Protein AF-A0A832UDK5-F1 (afdb_monomer_lite)

pLDDT: mean 77.1, std 16.09, range [42.5, 94.62]

Structure (mmCIF, N/CA/C/O backbone):
data_AF-A0A832UDK5-F1
#
_entry.id   AF-A0A832UDK5-F1
#
loop_
_atom_site.group_PDB
_atom_site.id
_atom_site.type_symbol
_atom_site.label_atom_id
_atom_site.label_alt_id
_atom_site.label_comp_id
_atom_site.label_asym_id
_atom_site.label_entity_id
_atom_site.label_seq_id
_atom_site.pdbx_PDB_ins_code
_atom_site.Cartn_x
_atom_site.Cartn_y
_atom_site.Cartn_z
_atom_site.occupancy
_atom_site.B_iso_or_equiv
_atom_site.auth_seq_id
_atom_site.auth_comp_id
_atom_site.auth_asym_id
_atom_site.auth_atom_id
_atom_site.pdbx_PDB_model_num
ATOM 1 N N . MET A 1 1 ? 53.838 52.364 39.376 1.00 48.44 1 MET A N 1
ATOM 2 C CA . MET A 1 1 ? 53.907 51.151 38.537 1.00 48.44 1 MET A CA 1
ATOM 3 C C . MET A 1 1 ? 52.928 50.140 39.101 1.00 48.44 1 MET A C 1
ATOM 5 O O . MET A 1 1 ? 53.249 49.627 40.157 1.00 48.44 1 MET A O 1
ATOM 9 N N . ILE A 1 2 ? 51.746 49.960 38.494 1.00 45.25 2 ILE A N 1
ATOM 10 C CA . ILE A 1 2 ? 51.257 48.707 37.874 1.00 45.25 2 ILE A CA 1
ATOM 11 C C . ILE A 1 2 ? 50.218 49.144 36.821 1.00 45.25 2 ILE A C 1
ATOM 13 O O . ILE A 1 2 ? 49.352 49.964 37.116 1.00 45.25 2 ILE A O 1
ATOM 17 N N . GLN A 1 3 ? 50.404 48.688 35.582 1.00 42.50 3 GLN A N 1
ATOM 18 C CA . GLN A 1 3 ? 49.531 48.889 34.423 1.00 42.50 3 GLN A CA 1
ATOM 19 C C . GLN A 1 3 ? 48.382 47.881 34.476 1.00 42.50 3 GLN A C 1
ATOM 21 O O . GLN A 1 3 ? 48.653 46.706 34.691 1.00 42.50 3 GLN A O 1
ATOM 26 N N . ASN A 1 4 ? 47.151 48.298 34.179 1.00 44.78 4 ASN A N 1
ATOM 27 C CA . ASN A 1 4 ? 46.076 47.380 33.797 1.00 44.78 4 ASN A CA 1
ATOM 28 C C . ASN A 1 4 ? 45.279 47.993 32.636 1.00 44.78 4 ASN A C 1
ATOM 30 O O . ASN A 1 4 ? 44.168 48.492 32.801 1.00 44.78 4 ASN A O 1
ATOM 34 N N . GLU A 1 5 ? 45.885 47.957 31.451 1.00 47.53 5 GLU A N 1
ATOM 35 C CA . GLU A 1 5 ? 45.167 47.975 30.179 1.00 47.53 5 GLU A CA 1
ATOM 36 C C . GLU A 1 5 ? 44.564 46.586 29.939 1.00 47.53 5 GLU A C 1
ATOM 38 O O . GLU A 1 5 ? 45.274 45.586 30.033 1.00 47.53 5 GLU A O 1
ATOM 43 N N . ASN A 1 6 ? 43.261 46.521 29.661 1.00 45.75 6 ASN A N 1
ATOM 44 C CA . ASN A 1 6 ? 42.655 45.580 28.709 1.00 45.75 6 ASN A CA 1
ATOM 45 C C . ASN A 1 6 ? 41.141 45.808 28.676 1.00 45.75 6 ASN A C 1
ATOM 47 O O . ASN A 1 6 ? 40.363 45.136 29.352 1.00 45.75 6 ASN A O 1
ATOM 51 N N . GLN A 1 7 ? 40.726 46.789 27.880 1.00 45.91 7 GLN A N 1
ATOM 52 C CA . GLN A 1 7 ? 39.333 46.976 27.501 1.00 45.91 7 GLN A CA 1
ATOM 53 C C . GLN A 1 7 ? 39.167 46.371 26.102 1.00 45.91 7 GLN A C 1
ATOM 55 O O . GLN A 1 7 ? 39.361 47.038 25.092 1.00 45.91 7 GLN A O 1
ATOM 60 N N . HIS A 1 8 ? 38.889 45.065 26.045 1.00 54.94 8 HIS A N 1
ATOM 61 C CA . HIS A 1 8 ? 38.463 44.411 24.809 1.00 54.94 8 HIS A CA 1
ATOM 62 C C . HIS A 1 8 ? 37.042 44.891 24.464 1.00 54.94 8 HIS A C 1
ATOM 64 O O . HIS A 1 8 ? 36.161 44.786 25.323 1.00 54.94 8 HIS A O 1
ATOM 70 N N . PRO A 1 9 ? 36.773 45.398 23.247 1.00 51.75 9 PRO A N 1
ATOM 71 C CA . PRO A 1 9 ? 35.404 45.660 22.832 1.00 51.75 9 PRO A CA 1
ATOM 72 C C . PRO A 1 9 ? 34.678 44.318 22.695 1.00 51.75 9 PRO A C 1
ATOM 74 O O . PRO A 1 9 ? 35.183 43.384 22.070 1.00 51.75 9 PRO A O 1
ATOM 77 N N . GLY A 1 10 ? 33.512 44.214 23.334 1.00 45.56 10 GLY A N 1
ATOM 78 C CA . GLY A 1 10 ? 32.689 43.011 23.327 1.00 45.56 10 GLY A CA 1
ATOM 79 C C . GLY A 1 10 ? 32.387 42.563 21.901 1.00 45.56 10 GLY A C 1
ATOM 80 O O . GLY A 1 10 ? 31.716 43.266 21.147 1.00 45.56 10 GLY A O 1
ATOM 81 N N . LEU A 1 11 ? 32.877 41.377 21.544 1.00 56.88 11 LEU A N 1
ATOM 82 C CA . LEU A 1 11 ? 32.375 40.626 20.404 1.00 56.88 11 LEU A CA 1
ATOM 83 C C . LEU A 1 11 ? 30.912 40.300 20.714 1.00 56.88 11 LEU A C 1
ATOM 85 O O . LEU A 1 11 ? 30.632 39.471 21.581 1.00 56.88 11 LEU A O 1
ATOM 89 N N . GLN A 1 12 ? 29.981 40.994 20.057 1.00 60.34 12 GLN A N 1
ATOM 90 C CA . GLN A 1 12 ? 28.584 40.576 20.063 1.00 60.34 12 GLN A CA 1
ATOM 91 C C . GLN A 1 12 ? 28.531 39.138 19.528 1.00 60.34 12 GLN A C 1
ATOM 93 O O . GLN A 1 12 ? 29.111 38.881 18.469 1.00 60.34 12 GLN A O 1
ATOM 98 N N . PRO A 1 13 ? 27.901 38.187 20.237 1.00 55.28 13 PRO A N 1
ATOM 99 C CA . PRO A 1 13 ? 27.679 36.860 19.691 1.00 55.28 13 PRO A CA 1
ATOM 100 C C . PRO A 1 13 ? 26.865 37.018 18.410 1.00 55.28 13 PRO A C 1
ATOM 102 O O . PRO A 1 13 ? 25.778 37.592 18.445 1.00 55.28 13 PRO A O 1
ATOM 105 N N . SER A 1 14 ? 27.399 36.549 17.284 1.00 64.81 14 SER A N 1
ATOM 106 C CA . SER A 1 14 ? 26.638 36.407 16.047 1.00 64.81 14 SER A CA 1
ATOM 107 C C . SER A 1 14 ? 25.340 35.675 16.378 1.00 64.81 14 SER A C 1
ATOM 109 O O . SER A 1 14 ? 25.394 34.550 16.882 1.00 64.81 14 SER A O 1
ATOM 111 N N . GLU A 1 15 ? 24.193 36.321 16.153 1.00 64.00 15 GLU A N 1
ATOM 112 C CA . GLU A 1 15 ? 22.888 35.665 16.227 1.00 64.00 15 GLU A CA 1
ATOM 113 C C . GLU A 1 15 ? 22.985 34.316 15.500 1.00 64.00 15 GLU A C 1
ATOM 115 O O . GLU A 1 15 ? 23.528 34.269 14.387 1.00 64.00 15 GLU A O 1
ATOM 120 N N . PRO A 1 16 ? 22.537 33.203 16.112 1.00 63.25 16 PRO A N 1
ATOM 121 C CA . PRO A 1 16 ? 22.482 31.935 15.411 1.00 63.25 16 PRO A CA 1
ATOM 122 C C . PRO A 1 16 ? 21.677 32.161 14.134 1.00 63.25 16 PRO A C 1
ATOM 124 O O . PRO A 1 16 ? 20.515 32.555 14.214 1.00 63.25 16 PRO A O 1
ATOM 127 N N . LEU A 1 17 ? 22.310 31.956 12.974 1.00 66.69 17 LEU A N 1
ATOM 128 C CA . LEU A 1 17 ? 21.635 31.903 11.681 1.00 66.69 17 LEU A CA 1
ATOM 129 C C . LEU A 1 17 ? 20.425 30.988 11.854 1.00 66.69 17 LEU A C 1
ATOM 131 O O . LEU A 1 17 ? 20.582 29.779 12.028 1.00 66.69 17 LEU A O 1
ATOM 135 N N . HIS A 1 18 ? 19.235 31.584 11.903 1.00 65.12 18 HIS A N 1
ATOM 136 C CA . HIS A 1 18 ? 17.995 30.841 12.024 1.00 65.12 18 HIS A CA 1
ATOM 137 C C . HIS A 1 18 ? 17.965 29.878 10.832 1.00 65.12 18 HIS A C 1
ATOM 139 O O . HIS A 1 18 ? 18.057 30.356 9.697 1.00 65.12 18 HIS A O 1
ATOM 145 N N . PRO A 1 19 ? 17.922 28.548 11.041 1.00 70.94 19 PRO A N 1
ATOM 146 C CA . PRO A 1 19 ? 17.841 27.634 9.918 1.00 70.94 19 PRO A CA 1
ATOM 147 C C . PRO A 1 19 ? 16.589 28.002 9.122 1.00 70.94 19 PRO A C 1
ATOM 149 O O . PRO A 1 19 ? 15.521 28.249 9.697 1.00 70.94 19 PRO A O 1
ATOM 152 N N . GLU A 1 20 ? 16.753 28.131 7.80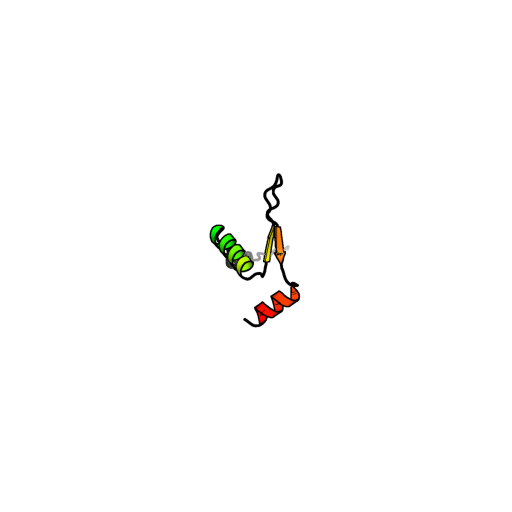7 1.00 77.06 20 GLU A N 1
ATOM 153 C CA . GLU A 1 20 ? 15.640 28.299 6.880 1.00 77.06 20 GLU A CA 1
ATOM 154 C C . GLU A 1 20 ? 14.598 27.210 7.195 1.00 77.06 20 GLU A C 1
ATOM 156 O O . GLU A 1 20 ? 14.984 26.053 7.395 1.00 77.06 20 GLU A O 1
ATOM 161 N N . PRO A 1 21 ? 13.307 27.553 7.351 1.00 76.19 21 PRO A N 1
ATOM 162 C CA . PRO A 1 21 ? 12.303 26.561 7.700 1.00 76.19 21 PRO A CA 1
ATOM 163 C C . PRO A 1 21 ? 12.257 25.492 6.607 1.00 76.19 21 PRO A C 1
ATOM 165 O O . PRO A 1 21 ? 11.963 25.801 5.451 1.00 76.19 21 PRO A O 1
ATOM 168 N N . GLU A 1 22 ? 12.553 24.240 6.974 1.00 80.25 22 GLU A N 1
ATOM 169 C CA . GLU A 1 22 ? 12.448 23.122 6.039 1.00 80.25 22 GLU A CA 1
ATOM 170 C C . GLU A 1 22 ? 11.035 23.073 5.442 1.00 80.25 22 GLU A C 1
ATOM 172 O O . GLU A 1 22 ? 10.047 23.312 6.154 1.00 80.25 22 GLU A O 1
ATOM 177 N N . PRO A 1 23 ? 10.909 22.760 4.141 1.00 76.56 23 PRO A N 1
ATOM 178 C CA . PRO A 1 23 ? 9.603 22.606 3.532 1.00 76.56 23 PRO A CA 1
ATOM 179 C C . PRO A 1 23 ? 8.817 21.532 4.298 1.00 76.56 23 PRO A C 1
ATOM 181 O O . PRO A 1 23 ? 9.368 20.473 4.618 1.00 76.56 23 PRO A O 1
ATOM 184 N N . PRO A 1 24 ? 7.531 21.775 4.609 1.00 79.38 24 PRO A N 1
ATOM 185 C CA . PRO A 1 24 ? 6.730 20.804 5.333 1.00 79.38 24 PRO A CA 1
ATOM 186 C C . PRO A 1 24 ? 6.684 19.489 4.557 1.00 79.38 24 PRO A C 1
ATOM 188 O O . PRO A 1 24 ? 6.567 19.478 3.327 1.00 79.38 24 PRO A O 1
ATOM 191 N N . ALA A 1 25 ? 6.746 18.373 5.286 1.00 78.56 25 ALA A N 1
ATOM 192 C CA . ALA A 1 25 ? 6.611 17.058 4.682 1.00 78.56 25 ALA A CA 1
ATOM 193 C C . ALA A 1 25 ? 5.302 16.990 3.872 1.00 78.56 25 ALA A C 1
ATOM 195 O O . ALA A 1 25 ? 4.269 17.489 4.337 1.00 78.56 25 ALA A O 1
ATOM 196 N N . PRO A 1 26 ? 5.312 16.377 2.677 1.00 75.69 26 PRO A N 1
ATOM 197 C CA . PRO A 1 26 ? 4.104 16.235 1.883 1.00 75.69 26 PRO A CA 1
ATOM 198 C C . PRO A 1 26 ? 3.054 15.476 2.697 1.00 75.69 26 PRO A C 1
ATOM 200 O O . PRO A 1 26 ? 3.271 14.341 3.125 1.00 75.69 26 PRO A O 1
ATOM 203 N N . THR A 1 27 ? 1.913 16.119 2.932 1.00 84.88 27 THR A N 1
ATOM 204 C CA . THR A 1 27 ? 0.783 15.511 3.634 1.00 84.88 27 THR A CA 1
ATOM 205 C C . THR A 1 27 ? -0.252 15.046 2.623 1.00 84.88 27 THR A C 1
ATOM 207 O O . THR A 1 27 ? -0.492 15.685 1.600 1.00 84.88 27 THR A O 1
ATOM 210 N N . ILE A 1 28 ? -0.873 13.905 2.906 1.00 85.19 28 ILE A N 1
ATOM 211 C CA . ILE A 1 28 ? -2.010 13.400 2.145 1.00 85.19 28 ILE A CA 1
ATOM 212 C C . ILE A 1 28 ? -3.253 13.464 3.025 1.00 85.19 28 ILE A C 1
ATOM 214 O O . ILE A 1 28 ? -3.205 13.121 4.207 1.00 85.19 28 ILE A O 1
ATOM 218 N N . SER A 1 29 ? -4.376 13.908 2.457 1.00 90.31 29 SER A N 1
ATOM 219 C CA . SER A 1 29 ? -5.644 13.886 3.184 1.00 90.31 29 SER A CA 1
ATOM 220 C C . SER A 1 29 ? -6.052 12.443 3.504 1.00 90.31 29 SER A C 1
ATOM 222 O O . SER A 1 29 ? -5.745 11.517 2.747 1.00 90.31 29 SER A O 1
ATOM 224 N N . TYR A 1 30 ? -6.790 12.248 4.600 1.00 83.62 30 TYR A N 1
ATOM 225 C CA . TYR A 1 30 ? -7.298 10.926 4.974 1.00 83.62 30 TYR A CA 1
ATOM 226 C C . TYR A 1 30 ? -8.091 10.295 3.821 1.00 83.62 30 TYR A C 1
ATOM 228 O O . TYR A 1 30 ? -7.793 9.180 3.415 1.00 83.62 30 TYR A O 1
ATOM 236 N N . THR A 1 31 ? -9.032 11.027 3.219 1.00 87.50 31 THR A N 1
ATOM 237 C CA . THR A 1 31 ? -9.837 10.532 2.091 1.00 87.50 31 THR A CA 1
ATOM 238 C C . THR A 1 31 ? -8.971 10.147 0.892 1.00 87.50 31 THR A C 1
ATOM 240 O O . THR A 1 31 ? -9.121 9.052 0.353 1.00 87.50 31 THR A O 1
ATOM 243 N N . SER A 1 32 ? -8.012 10.998 0.514 1.00 89.06 32 SER A N 1
ATOM 244 C CA . SER A 1 32 ? -7.092 10.720 -0.597 1.00 89.06 32 SER A CA 1
ATOM 245 C C . SER A 1 32 ? -6.256 9.463 -0.347 1.00 89.06 32 SER A C 1
ATOM 247 O O . SER A 1 32 ? -6.018 8.690 -1.271 1.00 89.06 32 SER A O 1
ATOM 249 N N . PHE A 1 33 ? -5.849 9.214 0.900 1.00 88.44 33 PHE A N 1
ATOM 250 C CA . PHE A 1 33 ? -5.118 8.005 1.266 1.00 88.44 33 PHE A CA 1
ATOM 251 C C . PHE A 1 33 ? -5.940 6.726 1.027 1.00 88.44 33 PHE A C 1
ATOM 253 O O . PHE A 1 33 ? -5.426 5.774 0.436 1.00 88.44 33 PHE A O 1
ATOM 260 N N . TYR A 1 34 ? -7.223 6.699 1.408 1.00 88.00 34 TYR A N 1
ATOM 261 C CA . TYR A 1 34 ? -8.083 5.530 1.153 1.00 88.00 34 TYR A CA 1
ATOM 262 C C . TYR A 1 34 ? -8.361 5.316 -0.333 1.00 88.00 34 TYR A C 1
ATOM 264 O O . TYR A 1 34 ? -8.363 4.170 -0.784 1.00 88.00 34 TYR A O 1
ATOM 272 N N . GLU A 1 35 ? -8.544 6.388 -1.102 1.00 91.50 35 GLU A N 1
ATOM 273 C CA . GLU A 1 35 ? -8.728 6.288 -2.553 1.00 91.50 35 GLU A CA 1
ATOM 274 C C . GLU A 1 35 ? -7.475 5.737 -3.254 1.00 91.50 35 GLU A C 1
ATOM 276 O O . GLU A 1 35 ? -7.582 4.896 -4.154 1.00 91.50 35 GLU A O 1
ATOM 281 N N . LEU A 1 36 ? -6.273 6.105 -2.794 1.00 91.75 36 LEU A N 1
ATOM 282 C CA . LEU A 1 36 ? -5.030 5.504 -3.285 1.00 91.75 36 LEU A CA 1
ATOM 283 C C . LEU A 1 36 ? -4.937 4.016 -2.937 1.00 91.75 36 LEU A C 1
ATOM 285 O O . LEU A 1 36 ? -4.649 3.202 -3.814 1.00 91.75 36 LEU A O 1
ATOM 289 N N . LEU A 1 37 ? -5.231 3.630 -1.690 1.00 91.38 37 LEU A N 1
ATOM 290 C CA . LEU A 1 37 ? -5.259 2.216 -1.298 1.00 91.38 37 LEU A CA 1
ATOM 291 C C . LEU A 1 37 ? -6.265 1.415 -2.138 1.00 91.38 37 LEU A C 1
ATOM 293 O O . LEU A 1 37 ? -5.960 0.313 -2.599 1.00 91.38 37 LEU A O 1
ATOM 297 N N . ARG A 1 38 ? -7.449 1.978 -2.391 1.00 91.25 38 ARG A N 1
ATOM 298 C CA . ARG A 1 38 ? -8.476 1.360 -3.236 1.00 91.25 38 ARG A CA 1
ATOM 299 C C . ARG A 1 38 ? -8.009 1.203 -4.682 1.00 91.25 38 ARG A C 1
ATOM 301 O O . ARG A 1 38 ? -8.225 0.148 -5.283 1.00 91.25 38 ARG A O 1
ATOM 308 N N . SER A 1 39 ? -7.337 2.214 -5.222 1.00 93.38 39 SER A N 1
ATOM 309 C CA . SER A 1 39 ? -6.772 2.178 -6.572 1.00 93.38 39 SER A CA 1
ATOM 310 C C . SER A 1 39 ? -5.708 1.083 -6.689 1.00 93.38 39 SER A C 1
ATOM 312 O O . SER A 1 39 ? -5.799 0.221 -7.561 1.00 93.38 39 SER A O 1
ATOM 314 N N . LEU A 1 40 ? -4.758 1.020 -5.751 1.00 92.75 40 LEU A N 1
ATOM 315 C CA . LEU A 1 40 ? -3.719 -0.018 -5.720 1.00 92.75 40 LEU A CA 1
ATOM 316 C C . LEU A 1 40 ? -4.296 -1.436 -5.569 1.00 92.75 40 LEU A C 1
ATOM 318 O O . LEU A 1 40 ? -3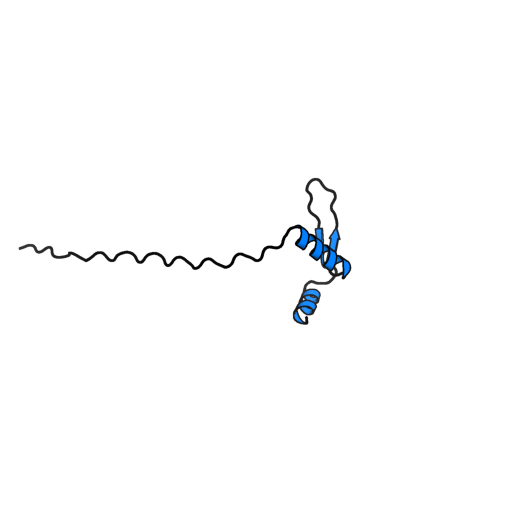.779 -2.386 -6.161 1.00 92.75 40 LEU A O 1
ATOM 322 N N . ALA A 1 41 ? -5.369 -1.593 -4.790 1.00 91.38 41 ALA A N 1
ATOM 323 C CA . ALA A 1 41 ? -6.068 -2.869 -4.656 1.00 91.38 41 ALA A CA 1
ATOM 324 C C . ALA A 1 41 ? -6.776 -3.272 -5.963 1.00 91.38 41 ALA A C 1
ATOM 326 O O . ALA A 1 41 ? -6.721 -4.441 -6.347 1.00 91.38 41 ALA A O 1
ATOM 327 N N . THR A 1 42 ? -7.378 -2.307 -6.670 1.00 93.25 42 THR A N 1
ATOM 328 C CA . THR A 1 42 ? -8.017 -2.507 -7.985 1.00 93.25 42 THR A CA 1
ATOM 329 C C . THR A 1 42 ? -7.018 -3.015 -9.023 1.00 93.25 42 THR A C 1
ATOM 331 O O . THR A 1 42 ? -7.306 -3.976 -9.730 1.00 93.25 42 THR A O 1
ATOM 334 N N . TYR A 1 43 ? -5.806 -2.454 -9.049 1.00 90.81 43 TYR A N 1
ATOM 335 C CA . TYR A 1 43 ? -4.718 -2.913 -9.924 1.00 90.81 43 TYR A CA 1
ATOM 336 C C . TYR A 1 43 ? -4.018 -4.191 -9.444 1.00 90.81 43 TYR A C 1
ATOM 338 O O . TYR A 1 43 ? -2.983 -4.570 -9.988 1.00 90.81 43 TY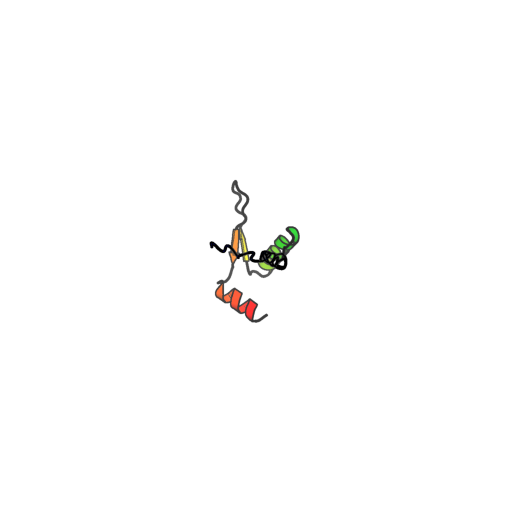R A O 1
ATOM 346 N N . ALA A 1 44 ? -4.550 -4.867 -8.420 1.00 90.31 44 ALA A N 1
ATOM 347 C CA . ALA A 1 44 ? -3.970 -6.088 -7.874 1.00 90.31 44 ALA A CA 1
ATOM 348 C C . ALA A 1 44 ? -2.503 -5.932 -7.415 1.00 90.31 44 ALA A C 1
ATOM 350 O O . ALA A 1 44 ? -1.763 -6.915 -7.399 1.00 90.31 44 ALA A O 1
ATOM 351 N N . LEU A 1 45 ? -2.085 -4.733 -6.994 1.00 90.81 45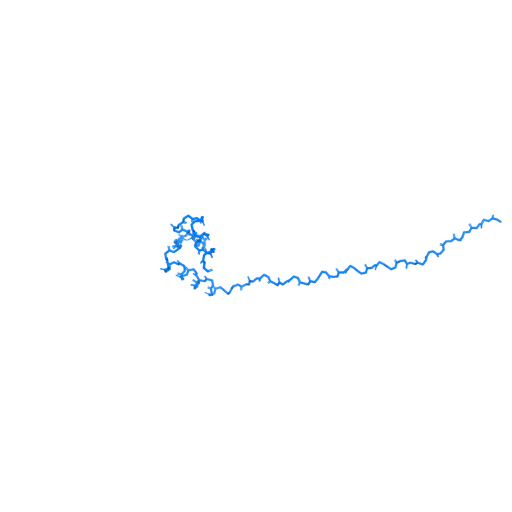 LEU A N 1
ATOM 352 C CA . LEU A 1 45 ? -0.740 -4.483 -6.460 1.00 90.81 45 LEU A CA 1
ATOM 353 C C . LEU A 1 45 ? -0.653 -4.805 -4.967 1.00 90.81 45 LEU A C 1
ATOM 355 O O . LEU A 1 45 ? 0.357 -5.328 -4.491 1.00 90.81 45 LEU A O 1
ATOM 359 N N . ILE A 1 46 ? -1.735 -4.534 -4.236 1.00 94.62 46 ILE A N 1
ATOM 360 C CA . ILE A 1 46 ? -1.836 -4.790 -2.798 1.00 94.62 46 ILE A CA 1
ATOM 361 C C . ILE A 1 46 ? -3.032 -5.678 -2.460 1.00 94.62 46 ILE A C 1
ATOM 363 O O . ILE A 1 46 ? -3.993 -5.812 -3.220 1.00 94.62 46 ILE A O 1
ATOM 367 N N . ARG A 1 47 ? -2.979 -6.281 -1.277 1.00 92.56 47 ARG A N 1
ATOM 368 C CA . ARG A 1 47 ? -4.104 -6.912 -0.593 1.00 92.56 47 ARG A CA 1
ATOM 369 C C . ARG A 1 47 ? -4.348 -6.157 0.707 1.00 92.56 47 ARG A C 1
ATOM 371 O O . ARG A 1 47 ? -3.406 -5.909 1.452 1.00 92.56 47 ARG A O 1
ATOM 378 N N . ILE A 1 48 ? -5.608 -5.828 0.971 1.00 89.50 48 ILE A N 1
ATOM 379 C CA . ILE A 1 48 ? -6.041 -5.226 2.232 1.00 89.50 48 ILE A CA 1
ATOM 380 C C . ILE A 1 48 ? -6.825 -6.289 2.997 1.00 89.50 48 ILE A C 1
ATOM 382 O O . ILE A 1 48 ? -7.816 -6.814 2.489 1.00 89.50 48 ILE A O 1
ATOM 386 N N . THR A 1 49 ? -6.376 -6.619 4.203 1.00 87.00 49 THR A N 1
ATOM 387 C CA . THR A 1 49 ? -7.049 -7.555 5.104 1.00 87.00 49 THR A CA 1
ATOM 388 C C . THR A 1 49 ? -7.595 -6.777 6.294 1.00 87.00 49 THR A C 1
ATOM 390 O O . THR A 1 49 ? -6.845 -6.197 7.082 1.00 87.00 49 THR A O 1
ATOM 393 N N . ILE A 1 50 ? -8.920 -6.768 6.437 1.00 80.56 50 ILE A N 1
ATOM 394 C CA . ILE A 1 50 ? -9.590 -6.122 7.566 1.00 80.56 50 ILE A CA 1
ATOM 395 C C . ILE A 1 50 ? -9.549 -7.089 8.750 1.00 80.56 50 ILE A C 1
ATOM 397 O O . ILE A 1 50 ? -10.309 -8.056 8.798 1.00 80.56 50 ILE A O 1
ATOM 401 N N . ARG A 1 51 ? -8.657 -6.843 9.714 1.00 74.94 51 ARG A N 1
ATOM 402 C CA . ARG A 1 51 ? -8.648 -7.587 10.978 1.00 74.94 51 ARG A CA 1
ATOM 403 C C . ARG A 1 51 ? -9.730 -7.009 11.893 1.00 74.94 51 ARG A C 1
ATOM 405 O O . ARG A 1 51 ? -9.596 -5.904 12.413 1.00 74.94 51 ARG A O 1
ATOM 412 N N . GLN A 1 52 ? -10.819 -7.751 12.085 1.00 66.12 52 GLN A N 1
ATOM 413 C CA . GLN A 1 52 ? -11.870 -7.405 13.046 1.00 66.12 52 GLN A CA 1
ATOM 414 C C . GLN A 1 52 ? -11.432 -7.823 14.460 1.00 66.12 52 GLN A C 1
ATOM 416 O O . GLN A 1 52 ? -11.878 -8.833 14.990 1.00 66.12 52 GLN A O 1
ATOM 421 N N . ALA A 1 53 ? -10.509 -7.071 15.060 1.00 65.19 53 ALA A N 1
ATOM 422 C CA . ALA A 1 53 ? -10.097 -7.247 16.453 1.00 65.19 53 ALA A CA 1
ATOM 423 C C . ALA A 1 53 ? -10.144 -5.909 17.204 1.00 65.19 53 ALA A C 1
ATOM 425 O O . ALA A 1 53 ? -10.219 -4.836 16.600 1.00 65.19 53 ALA A O 1
ATOM 426 N N . LYS A 1 54 ? -10.148 -5.973 18.540 1.00 55.97 54 LYS A N 1
ATOM 427 C CA . LYS A 1 54 ? -10.269 -4.823 19.449 1.00 55.97 54 LYS A CA 1
ATOM 428 C C . LYS A 1 54 ? -9.003 -3.946 19.350 1.00 55.97 54 LYS A C 1
ATOM 430 O O . LYS A 1 54 ? -8.062 -4.120 20.109 1.00 55.97 54 LYS A O 1
ATOM 435 N N . GLY A 1 55 ? -8.970 -3.064 18.350 1.00 64.62 55 GLY A N 1
ATOM 436 C CA . GLY A 1 55 ? -7.797 -2.282 17.934 1.00 64.62 55 GLY A CA 1
ATOM 437 C C . GLY A 1 55 ? -7.734 -2.226 16.406 1.00 64.62 55 GLY A C 1
ATOM 438 O O . GLY A 1 55 ? -7.217 -3.135 15.766 1.00 64.62 55 GLY A O 1
ATOM 439 N N . ARG A 1 56 ? -8.361 -1.200 15.821 1.00 67.25 56 ARG A N 1
ATOM 440 C CA . ARG A 1 56 ? -8.707 -1.081 14.393 1.00 67.25 56 ARG A CA 1
ATOM 441 C C . ARG A 1 56 ? -7.491 -0.824 13.489 1.00 67.25 56 ARG A C 1
ATOM 443 O O . ARG A 1 56 ? -7.335 0.284 12.984 1.00 67.25 56 ARG A O 1
ATOM 450 N N . THR A 1 57 ? -6.675 -1.840 13.235 1.00 78.19 57 THR A N 1
ATOM 451 C CA . THR A 1 57 ? -5.588 -1.736 12.251 1.00 78.19 57 THR A CA 1
ATOM 452 C C . THR A 1 57 ? -5.856 -2.659 11.068 1.00 78.19 57 THR A C 1
ATOM 454 O O . THR A 1 57 ? -5.886 -3.882 11.208 1.00 78.19 57 THR A O 1
ATOM 457 N N . SER A 1 58 ? -6.065 -2.064 9.893 1.00 82.12 58 SER A N 1
ATOM 458 C CA . SER A 1 58 ? -6.112 -2.790 8.622 1.00 82.12 58 SER A CA 1
ATOM 459 C C . SER A 1 58 ? -4.702 -3.217 8.229 1.00 82.12 58 SER A C 1
ATOM 461 O O . SER A 1 58 ? -3.774 -2.413 8.272 1.00 82.12 58 SER A O 1
ATOM 463 N N . GLU A 1 59 ? -4.537 -4.473 7.828 1.00 88.50 59 GLU A N 1
ATOM 464 C CA . GLU A 1 59 ? -3.262 -4.974 7.322 1.00 88.50 59 GLU A CA 1
ATOM 465 C C . GLU A 1 59 ? -3.204 -4.784 5.806 1.00 88.50 59 GLU A C 1
ATOM 467 O O . GLU A 1 59 ? -4.148 -5.137 5.095 1.00 88.50 59 GLU A O 1
ATOM 472 N N . VAL A 1 60 ? -2.096 -4.234 5.311 1.00 90.69 60 VAL A N 1
ATOM 473 C CA . VAL A 1 60 ? -1.842 -4.054 3.879 1.00 90.69 60 VAL A CA 1
ATOM 474 C C . VAL A 1 60 ? -0.593 -4.839 3.496 1.00 90.69 60 VAL A C 1
ATOM 476 O O . VAL A 1 60 ? 0.450 -4.704 4.132 1.00 90.69 60 VAL A O 1
ATOM 479 N N . THR A 1 61 ? -0.685 -5.652 2.447 1.00 93.69 61 THR A N 1
ATOM 480 C CA . THR A 1 61 ? 0.419 -6.495 1.966 1.00 93.69 61 THR A CA 1
ATOM 481 C C . THR A 1 61 ? 0.603 -6.323 0.464 1.00 93.69 61 THR A C 1
ATOM 483 O O . THR A 1 61 ? -0.378 -6.214 -0.270 1.00 93.69 61 THR A O 1
ATOM 486 N N . LEU A 1 62 ? 1.848 -6.336 -0.019 1.00 94.19 62 LEU A N 1
ATOM 487 C CA . LEU A 1 62 ? 2.138 -6.393 -1.454 1.00 94.19 62 LEU A CA 1
ATOM 488 C C . LEU A 1 62 ? 1.767 -7.772 -2.016 1.00 94.19 62 LEU A C 1
ATOM 490 O O . LEU A 1 62 ? 2.044 -8.796 -1.393 1.00 94.19 62 LEU A O 1
ATOM 494 N N . ARG A 1 63 ? 1.164 -7.809 -3.208 1.00 93.50 63 ARG A N 1
ATOM 495 C CA . ARG A 1 63 ? 0.891 -9.068 -3.928 1.00 93.50 63 ARG A CA 1
ATOM 496 C C . ARG A 1 63 ? 2.118 -9.620 -4.651 1.00 93.50 63 ARG A C 1
ATOM 498 O O . ARG A 1 63 ? 2.200 -10.821 -4.881 1.00 93.50 63 ARG A O 1
ATOM 505 N N . TYR A 1 64 ? 3.070 -8.749 -4.967 1.00 92.88 64 TYR A N 1
ATOM 506 C CA . TYR A 1 64 ? 4.334 -9.086 -5.614 1.00 92.88 64 TYR A CA 1
ATOM 507 C C . TYR A 1 64 ? 5.504 -8.805 -4.673 1.00 92.88 64 TYR A C 1
ATOM 509 O O . TYR A 1 64 ? 5.362 -8.108 -3.666 1.00 92.88 64 TYR A O 1
ATOM 517 N N . ARG A 1 65 ? 6.686 -9.334 -4.997 1.00 93.12 65 ARG A N 1
ATOM 518 C CA . ARG A 1 65 ? 7.891 -9.044 -4.216 1.00 93.12 65 ARG A CA 1
ATOM 519 C C . ARG A 1 65 ? 8.214 -7.555 -4.313 1.00 93.12 65 ARG A C 1
ATOM 521 O O . ARG A 1 65 ? 8.113 -6.963 -5.384 1.00 93.12 65 ARG A O 1
ATOM 528 N N . ALA A 1 66 ? 8.681 -6.970 -3.212 1.00 91.56 66 ALA A N 1
ATOM 529 C CA . ALA A 1 66 ? 9.030 -5.550 -3.161 1.00 91.56 66 ALA A CA 1
ATOM 530 C C . ALA A 1 66 ? 10.036 -5.138 -4.254 1.00 91.56 66 ALA A C 1
ATOM 532 O O . ALA A 1 66 ? 9.914 -4.058 -4.823 1.00 91.56 66 ALA A O 1
ATOM 533 N N . ALA A 1 67 ? 10.989 -6.017 -4.590 1.00 92.62 67 ALA A N 1
ATOM 534 C CA . ALA A 1 67 ? 11.956 -5.779 -5.661 1.00 92.62 67 ALA A CA 1
ATOM 535 C C . ALA A 1 67 ? 11.297 -5.640 -7.045 1.00 92.62 67 ALA A C 1
ATOM 537 O O . ALA A 1 67 ? 11.719 -4.806 -7.840 1.00 92.62 67 ALA A O 1
ATOM 538 N N . ASP A 1 68 ? 10.254 -6.423 -7.327 1.00 90.88 68 ASP A N 1
ATOM 539 C CA . ASP A 1 68 ? 9.556 -6.382 -8.615 1.00 90.88 68 ASP A CA 1
ATOM 540 C C . ASP A 1 68 ? 8.680 -5.129 -8.715 1.00 90.88 68 ASP A C 1
ATOM 542 O O . ASP A 1 68 ? 8.701 -4.441 -9.731 1.00 90.88 68 ASP A O 1
ATOM 546 N N . VAL A 1 69 ? 8.001 -4.763 -7.622 1.00 89.12 69 VAL A N 1
ATOM 547 C CA . VAL A 1 69 ? 7.237 -3.507 -7.535 1.00 89.12 69 VAL A CA 1
ATOM 548 C C . VAL A 1 69 ? 8.152 -2.293 -7.725 1.00 89.12 69 VAL A C 1
ATOM 550 O O . VAL A 1 69 ? 7.803 -1.368 -8.453 1.00 89.12 69 VAL A O 1
ATOM 553 N N . ARG A 1 70 ? 9.353 -2.307 -7.130 1.00 90.19 70 ARG A N 1
ATOM 554 C CA . ARG A 1 70 ? 10.341 -1.233 -7.307 1.00 90.19 70 ARG A CA 1
ATOM 555 C C . ARG A 1 70 ? 10.778 -1.099 -8.769 1.00 90.19 70 ARG A C 1
ATOM 557 O O . ARG A 1 70 ? 10.749 0.005 -9.299 1.00 90.19 70 ARG A O 1
ATOM 564 N N . LYS A 1 71 ? 11.075 -2.213 -9.448 1.00 91.12 71 LYS A N 1
ATOM 565 C CA . LYS A 1 71 ? 11.413 -2.207 -10.883 1.00 91.12 71 LYS A CA 1
ATOM 566 C C . LYS A 1 71 ? 10.292 -1.648 -11.762 1.00 91.12 71 LYS A C 1
ATOM 568 O O . LYS A 1 71 ? 10.585 -1.066 -12.800 1.00 91.12 71 LYS A O 1
ATOM 573 N N . MET A 1 72 ? 9.025 -1.858 -11.394 1.00 86.81 72 MET A N 1
ATOM 574 C CA . MET A 1 72 ? 7.887 -1.293 -12.130 1.00 86.81 72 MET A CA 1
ATOM 575 C C . MET A 1 72 ? 7.810 0.230 -11.978 1.00 86.81 72 MET A C 1
ATOM 577 O O . MET A 1 72 ? 7.519 0.911 -12.953 1.00 86.81 72 MET A O 1
ATOM 581 N N . LEU A 1 73 ? 8.099 0.755 -10.784 1.00 84.31 73 LEU A N 1
ATOM 582 C CA . LEU A 1 73 ? 8.101 2.196 -10.505 1.00 84.31 73 LEU A CA 1
ATOM 583 C C . LEU A 1 73 ? 9.259 2.925 -11.194 1.00 84.31 73 LEU A C 1
ATOM 585 O O . LEU A 1 73 ? 9.077 4.031 -11.678 1.00 84.31 73 LEU A O 1
ATOM 589 N N . GLU A 1 74 ? 10.434 2.301 -11.271 1.00 86.88 74 GLU A N 1
ATOM 590 C CA . GLU A 1 74 ? 11.623 2.880 -11.920 1.00 86.88 74 GLU A CA 1
ATOM 591 C C . GLU A 1 74 ? 11.521 2.940 -13.455 1.00 86.88 74 GLU A C 1
ATOM 593 O O . GLU A 1 74 ? 12.353 3.567 -14.105 1.00 86.88 74 GLU A O 1
ATOM 598 N N . ARG A 1 75 ? 10.531 2.262 -14.047 1.00 67.50 75 ARG A N 1
ATOM 599 C CA . ARG A 1 75 ? 10.299 2.221 -15.500 1.00 67.50 75 ARG A CA 1
ATOM 600 C C . ARG A 1 75 ? 9.136 3.104 -15.964 1.00 67.50 75 ARG A C 1
ATOM 602 O O . ARG A 1 75 ? 8.881 3.127 -17.167 1.00 67.50 75 ARG A O 1
ATOM 609 N N . GLY A 1 76 ? 8.407 3.723 -15.033 1.00 54.53 76 GLY A N 1
ATOM 610 C CA . GLY A 1 76 ? 7.220 4.543 -15.295 1.00 54.53 76 GLY A CA 1
ATOM 611 C C . GLY A 1 76 ? 7.534 6.013 -15.500 1.00 54.53 76 GLY A C 1
ATOM 612 O O . GLY A 1 76 ? 8.530 6.488 -14.914 1.00 54.53 76 GLY A O 1
#

Radius of gyration: 29.05 Å; chains: 1; bounding box: 66×60×54 Å

Secondary structure (DSSP, 8-s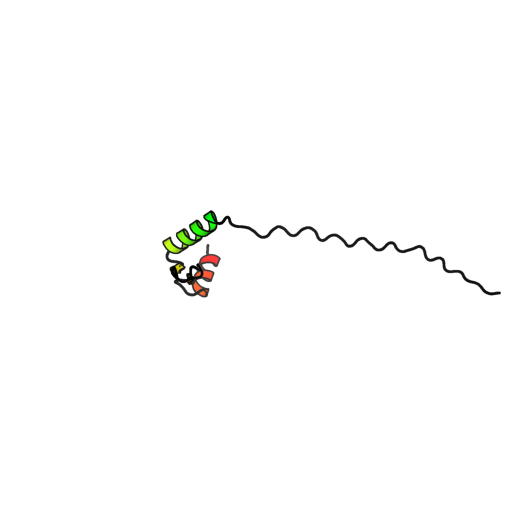tate):
-------PPP-PPP---PPPPPPPPPP--HHHHHHHHHHHHHTTSEEEEE--SSS--EEEEESS-HHHHHHHHTT-

Fo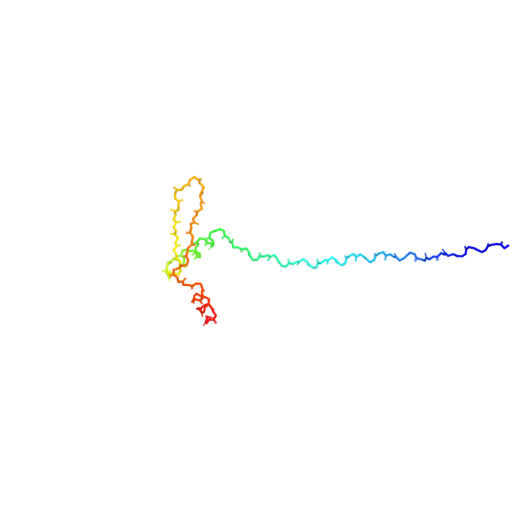ldseek 3Di:
DDDDDDDDDDDDPDDPPDPDDDDDDDDDDPVRVVVVVVVCVVVQQKDWAFDPDPPGDIDIGGPDDPVVVVVVVVVD

Sequence (76 aa):
MIQNENQHPGLQPSEPLHPEPEPPAPTISYTSFYELLRSLATYALIRITIRQAKGRTSEVTLRYRAADVRKMLERG